Protein AF-A0A9Y2B8B7-F1 (afdb_monomer)

Solvent-accessible surface area (backbone atoms only — not comparable to full-atom values): 5816 Å² total; per-residue (Å²): 136,85,87,78,88,84,86,87,89,78,85,72,77,79,76,68,78,68,76,83,69,90,68,79,78,72,67,73,77,80,75,89,80,90,54,91,91,50,56,66,93,37,72,68,30,44,52,52,49,52,53,50,50,53,52,48,36,34,53,69,46,52,56,86,62,88,60,96,70,78,94,64,83,50,72,66,40,54,51,44,50,75,73,100

Radius of gyration: 26.76 Å; Cα contacts (8 Å, |Δi|>4): 37; chains: 1; bounding box: 75×65×36 Å

Secondary structure (DSSP, 8-state):
---------------------TT------------TTS-TTSHHHHHHHHHHHHHHHHHHTTTT---SS--PPPHHHHHHHHH-

Sequence (84 aa):
MRQGILAAAGVGAMLIAAPALAGADNQTSQSNVTYEDLDLSTEAGQKELDQRITIAARKTCGLGRDTTGTRTVSRDQRRCIASA

Organism: NCBI:txid2173831

InterPro domains:
  IPR030972 UrcA family protein [TIGR04433] (6-84)

Mean predicted aligned error: 15.09 Å

pLDDT: mean 72.95, std 15.34, range [38.69, 93.44]

Foldseek 3Di:
DDDDDDDDDDPPPPPPVPPPPPPPPCPVLDDDDDLPVADPVDPVRVVVSVVSVLVRQCVSLPQPPPDVDDNDQDPSSVVSSVVD

Structure (mmCIF, N/CA/C/O backbone):
data_AF-A0A9Y2B8B7-F1
#
_entry.id   AF-A0A9Y2B8B7-F1
#
loop_
_atom_site.group_PDB
_atom_site.id
_atom_site.type_symbol
_atom_site.label_atom_id
_atom_site.label_alt_id
_atom_site.label_comp_id
_atom_site.label_asym_id
_atom_site.label_entity_id
_atom_site.label_seq_id
_atom_site.pdbx_PDB_ins_code
_atom_site.Cartn_x
_atom_site.Cartn_y
_atom_site.Cartn_z
_atom_site.occupancy
_atom_site.B_iso_or_equiv
_atom_site.auth_seq_id
_atom_site.auth_comp_id
_atom_site.auth_asym_id
_atom_site.auth_atom_id
_atom_site.pdbx_PDB_model_num
ATOM 1 N N . MET A 1 1 ? 61.145 -55.148 -9.298 1.00 38.69 1 MET A N 1
ATOM 2 C CA . MET A 1 1 ? 60.579 -54.746 -10.607 1.00 38.69 1 MET A CA 1
ATOM 3 C C . MET A 1 1 ? 59.268 -54.032 -10.297 1.00 38.69 1 MET A C 1
ATOM 5 O O . MET A 1 1 ? 58.393 -54.676 -9.751 1.00 38.69 1 MET A O 1
ATOM 9 N N . ARG A 1 2 ? 59.241 -52.702 -10.150 1.00 47.88 2 ARG A N 1
ATOM 10 C CA . ARG A 1 2 ? 59.163 -51.657 -11.191 1.00 47.88 2 ARG A CA 1
ATOM 11 C C . ARG A 1 2 ? 57.888 -51.773 -12.053 1.00 47.88 2 ARG A C 1
ATOM 13 O O . ARG A 1 2 ? 57.781 -52.711 -12.825 1.00 47.88 2 ARG A O 1
ATOM 20 N N . GLN A 1 3 ? 57.083 -50.705 -11.970 1.00 50.41 3 GLN A N 1
ATOM 21 C CA . GLN A 1 3 ? 56.129 -50.177 -12.966 1.00 50.41 3 GLN A CA 1
ATOM 22 C C . GLN A 1 3 ? 54.723 -50.820 -12.975 1.00 50.41 3 GLN A C 1
ATOM 24 O O . GLN A 1 3 ? 54.603 -52.029 -12.903 1.00 50.41 3 GLN A O 1
ATOM 29 N N . GLY A 1 4 ? 53.616 -50.071 -13.035 1.00 48.72 4 GLY A N 1
ATOM 30 C CA . GLY A 1 4 ? 53.469 -48.668 -13.418 1.00 48.72 4 GLY A CA 1
ATOM 31 C C . GLY A 1 4 ? 52.189 -48.010 -12.894 1.00 48.72 4 GLY A C 1
ATOM 32 O O . GLY A 1 4 ? 51.161 -48.644 -12.679 1.00 48.72 4 GLY A O 1
ATOM 33 N N . ILE A 1 5 ? 52.316 -46.701 -12.694 1.00 63.59 5 ILE A N 1
ATOM 34 C CA . ILE A 1 5 ? 51.236 -45.715 -12.674 1.00 63.59 5 ILE A CA 1
ATOM 35 C C . ILE A 1 5 ? 50.598 -45.686 -14.073 1.00 63.59 5 ILE A C 1
ATOM 37 O O . ILE A 1 5 ? 51.318 -45.920 -15.042 1.00 63.59 5 ILE A O 1
ATOM 41 N N . LEU A 1 6 ? 49.297 -45.373 -14.148 1.00 51.09 6 LEU A N 1
ATOM 42 C CA . LEU A 1 6 ? 48.580 -44.546 -15.148 1.00 51.09 6 LEU A CA 1
ATOM 43 C C . LEU A 1 6 ? 47.123 -45.056 -15.213 1.00 51.09 6 LEU A C 1
ATOM 45 O O . LEU A 1 6 ? 46.868 -46.147 -15.698 1.00 51.09 6 LEU A O 1
ATOM 49 N N . ALA A 1 7 ? 46.176 -44.439 -14.509 1.00 51.16 7 ALA A N 1
ATOM 50 C CA . ALA A 1 7 ? 45.520 -43.167 -14.820 1.00 51.16 7 ALA A CA 1
ATOM 51 C C . ALA A 1 7 ? 44.251 -43.340 -15.673 1.00 51.16 7 ALA A C 1
ATOM 53 O O . ALA A 1 7 ? 44.236 -44.058 -16.664 1.00 51.16 7 ALA A O 1
ATOM 54 N N . ALA A 1 8 ? 43.268 -42.521 -15.296 1.00 52.19 8 ALA A N 1
ATOM 55 C CA . ALA A 1 8 ? 42.228 -41.924 -16.124 1.00 52.19 8 ALA A CA 1
ATOM 56 C C . ALA A 1 8 ? 40.821 -42.545 -16.134 1.00 52.19 8 ALA A C 1
ATOM 58 O O . ALA A 1 8 ? 40.603 -43.728 -16.356 1.00 52.19 8 ALA A O 1
ATOM 59 N N . ALA A 1 9 ? 39.891 -41.590 -16.033 1.00 56.31 9 ALA A N 1
ATOM 60 C CA . ALA A 1 9 ? 38.540 -41.573 -16.576 1.00 56.31 9 ALA A CA 1
ATOM 61 C C . ALA A 1 9 ? 37.440 -42.236 -15.740 1.00 56.31 9 ALA A C 1
ATOM 63 O O . ALA A 1 9 ? 37.058 -43.383 -15.934 1.00 56.31 9 ALA A O 1
ATOM 64 N N . GLY A 1 10 ? 36.843 -41.421 -14.869 1.00 53.38 10 GLY A N 1
ATOM 65 C CA . GLY A 1 10 ? 35.539 -41.727 -14.295 1.00 53.38 10 GLY A CA 1
ATOM 66 C C . GLY A 1 10 ? 34.936 -40.636 -13.416 1.00 53.38 10 GLY A C 1
ATOM 67 O O . GLY A 1 10 ? 34.056 -40.946 -12.624 1.00 53.38 10 GLY A O 1
ATOM 68 N N . VAL A 1 11 ? 35.371 -39.371 -13.508 1.00 58.44 11 VAL A N 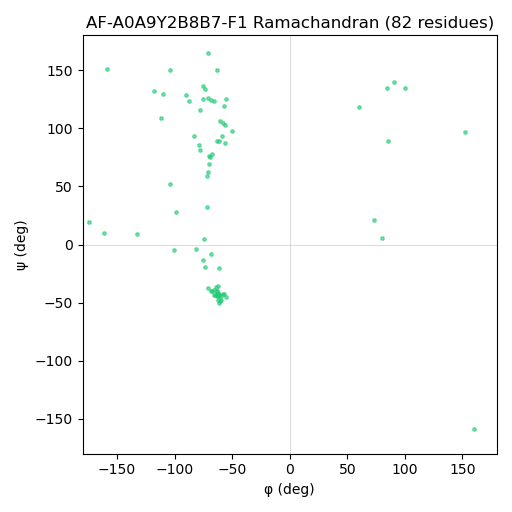1
ATOM 69 C CA . VAL A 1 11 ? 34.602 -38.269 -12.905 1.00 58.44 11 VAL A CA 1
ATOM 70 C C . VAL A 1 11 ? 33.444 -37.990 -13.855 1.00 58.44 11 VAL A C 1
ATOM 72 O O . VAL A 1 11 ? 33.524 -37.130 -14.729 1.00 58.44 11 VAL A O 1
ATOM 75 N N . GLY A 1 12 ? 32.394 -38.805 -13.742 1.00 55.41 12 GLY A N 1
ATOM 76 C CA . GLY A 1 12 ? 31.102 -38.513 -14.337 1.00 55.41 12 GLY A CA 1
ATOM 77 C C . GLY A 1 12 ? 30.646 -37.183 -13.766 1.00 55.41 12 GLY A C 1
ATOM 78 O O . GLY A 1 12 ? 30.289 -37.098 -12.593 1.00 55.41 12 GLY A O 1
ATOM 79 N N . ALA A 1 13 ? 30.750 -36.136 -14.578 1.00 59.03 13 ALA A N 1
ATOM 80 C CA . ALA A 1 13 ? 30.243 -34.825 -14.249 1.00 59.03 13 ALA A CA 1
ATOM 81 C C . ALA A 1 13 ? 28.753 -34.976 -13.938 1.00 59.03 13 ALA A C 1
ATOM 83 O O . ALA A 1 13 ? 27.927 -35.131 -14.837 1.00 59.03 13 ALA A O 1
ATOM 84 N N . MET A 1 14 ? 28.413 -34.952 -12.651 1.00 59.84 14 MET A N 1
ATOM 85 C CA . MET A 1 14 ? 27.062 -34.669 -12.203 1.00 59.84 14 MET A CA 1
ATOM 86 C C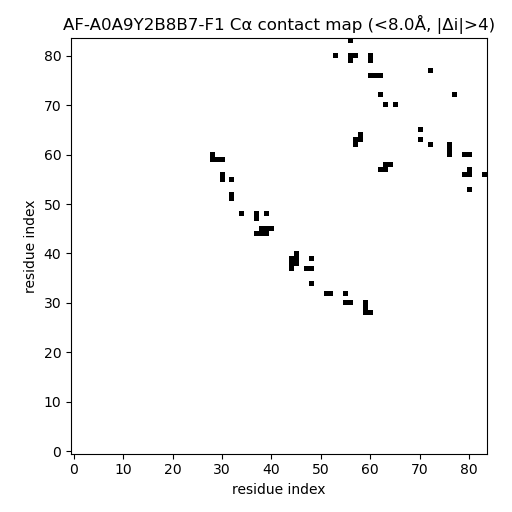 . MET A 1 14 ? 26.802 -33.205 -12.553 1.00 59.84 14 MET A C 1
ATOM 88 O O . MET A 1 14 ? 26.883 -32.316 -11.710 1.00 59.84 14 MET A O 1
ATOM 92 N N . LEU A 1 15 ? 26.515 -32.945 -13.829 1.00 59.75 15 LEU A N 1
ATOM 93 C CA . LEU A 1 15 ? 25.794 -31.758 -14.255 1.00 59.75 15 LEU A CA 1
ATOM 94 C C . LEU A 1 15 ? 24.359 -31.945 -13.766 1.00 59.75 15 LEU A C 1
ATOM 96 O O . LEU A 1 15 ? 23.437 -32.200 -14.537 1.00 59.75 15 LEU A O 1
ATOM 100 N N . ILE A 1 16 ? 24.184 -31.876 -12.446 1.00 61.22 16 ILE A N 1
ATOM 101 C CA . ILE A 1 16 ? 22.892 -31.566 -11.867 1.00 61.22 16 ILE A CA 1
ATOM 102 C C . ILE A 1 16 ? 22.615 -30.182 -12.428 1.00 61.22 16 ILE A C 1
ATOM 104 O O . ILE A 1 16 ? 23.307 -29.222 -12.090 1.00 61.22 16 ILE A O 1
ATOM 108 N N . ALA A 1 17 ? 21.692 -30.120 -13.383 1.00 61.00 17 ALA A N 1
ATOM 109 C CA . ALA A 1 17 ? 21.113 -28.885 -13.858 1.00 61.00 17 ALA A CA 1
ATOM 110 C C . ALA A 1 17 ? 20.519 -28.192 -12.631 1.00 61.00 17 ALA A C 1
ATOM 112 O O . ALA A 1 17 ? 19.370 -28.428 -12.264 1.00 61.00 17 ALA A O 1
ATOM 113 N N . ALA A 1 18 ? 21.339 -27.402 -11.937 1.00 60.41 18 ALA A N 1
ATOM 114 C CA . ALA A 1 18 ? 20.848 -26.477 -10.949 1.00 60.41 18 ALA A CA 1
ATOM 115 C C . ALA A 1 18 ? 19.868 -25.596 -11.726 1.00 60.41 18 ALA A C 1
ATOM 117 O O . ALA A 1 18 ? 20.274 -25.001 -12.734 1.00 60.41 18 ALA A O 1
ATOM 118 N N . PRO A 1 19 ? 18.578 -25.563 -11.352 1.00 60.03 19 PRO A N 1
ATOM 119 C CA . PRO A 1 19 ? 17.679 -24.619 -11.972 1.00 60.03 19 PRO A CA 1
ATOM 120 C C . PRO A 1 19 ? 18.321 -23.253 -11.757 1.00 60.03 19 PRO A C 1
ATOM 122 O O . PRO A 1 19 ? 18.678 -22.897 -10.632 1.00 60.03 19 PRO A O 1
ATOM 125 N N . ALA A 1 20 ? 18.534 -22.517 -12.845 1.00 59.69 20 ALA A N 1
ATOM 126 C CA . ALA A 1 20 ? 18.832 -21.104 -12.762 1.00 59.69 20 ALA A CA 1
ATOM 127 C C . ALA A 1 20 ? 17.611 -20.457 -12.100 1.00 59.69 20 ALA A C 1
ATOM 129 O O . ALA A 1 20 ? 16.638 -20.105 -12.764 1.00 59.69 20 ALA A O 1
ATOM 130 N N . LEU A 1 21 ? 17.627 -20.390 -10.768 1.00 57.06 21 LEU A N 1
ATOM 131 C CA . LEU A 1 21 ? 16.667 -19.663 -9.958 1.00 57.06 21 LEU A CA 1
ATOM 132 C C . LEU A 1 21 ? 16.913 -18.174 -10.217 1.00 57.06 21 LEU A C 1
ATOM 134 O O . LEU A 1 21 ? 17.493 -17.464 -9.402 1.00 57.06 21 LEU A O 1
ATOM 138 N N . ALA A 1 22 ? 16.470 -17.695 -11.378 1.00 53.28 22 ALA A N 1
ATOM 139 C CA . ALA A 1 22 ? 16.295 -16.283 -11.686 1.00 53.28 22 ALA A CA 1
ATOM 140 C C . ALA A 1 22 ? 15.086 -15.742 -10.898 1.00 53.28 22 ALA A C 1
ATOM 142 O O . ALA A 1 22 ? 14.079 -15.332 -11.467 1.00 53.28 22 ALA A O 1
ATOM 143 N N . GLY A 1 23 ? 15.154 -15.841 -9.571 1.00 52.59 23 GLY A N 1
ATOM 144 C CA . GLY A 1 23 ? 14.067 -15.493 -8.655 1.00 52.59 23 GLY A CA 1
ATOM 145 C C . GLY A 1 23 ? 14.514 -15.271 -7.210 1.00 52.59 23 GLY A C 1
ATOM 146 O O . GLY A 1 23 ? 13.669 -15.167 -6.331 1.00 52.59 23 GLY A O 1
ATOM 147 N N . ALA A 1 24 ? 15.822 -15.208 -6.947 1.00 47.41 24 ALA A N 1
ATOM 148 C CA . ALA A 1 24 ? 16.372 -15.026 -5.604 1.00 47.41 24 ALA A CA 1
ATOM 149 C C . ALA A 1 24 ? 16.780 -13.574 -5.303 1.00 47.41 24 ALA A C 1
ATOM 151 O O . ALA A 1 24 ? 17.645 -13.348 -4.467 1.00 47.41 24 ALA A O 1
ATOM 152 N N . ASP A 1 25 ? 16.137 -12.594 -5.937 1.00 46.56 25 ASP A N 1
ATOM 153 C CA . ASP A 1 25 ? 16.068 -11.240 -5.381 1.00 46.56 25 ASP A CA 1
ATOM 154 C C . ASP A 1 25 ? 14.660 -11.031 -4.803 1.00 46.56 25 ASP A C 1
ATOM 156 O O . ASP A 1 25 ? 13.947 -10.082 -5.104 1.00 46.56 25 ASP A O 1
ATOM 160 N N . ASN A 1 26 ? 14.238 -11.966 -3.944 1.00 51.34 26 ASN A N 1
ATOM 161 C CA . ASN A 1 26 ? 13.277 -11.659 -2.888 1.00 51.34 26 ASN A CA 1
ATOM 162 C C . ASN A 1 26 ? 14.012 -10.794 -1.853 1.00 51.34 26 ASN A C 1
ATOM 164 O O . ASN A 1 26 ? 14.185 -11.182 -0.698 1.00 51.34 26 ASN A O 1
ATOM 168 N N . GLN A 1 27 ? 14.477 -9.610 -2.261 1.00 51.47 27 GLN A N 1
ATOM 169 C CA . GLN A 1 27 ? 14.597 -8.518 -1.316 1.00 51.47 27 GLN A CA 1
ATOM 170 C C . GLN A 1 27 ? 13.171 -8.234 -0.880 1.00 51.47 27 GLN A C 1
ATOM 172 O O . GLN A 1 27 ? 12.449 -7.484 -1.538 1.00 51.47 27 GLN A O 1
ATOM 177 N N . THR A 1 28 ? 12.739 -8.927 0.177 1.00 57.25 28 THR A N 1
ATOM 178 C CA . THR A 1 28 ? 11.498 -8.660 0.890 1.00 57.25 28 THR A CA 1
ATOM 179 C C . THR A 1 28 ? 11.529 -7.180 1.185 1.00 57.25 28 THR A C 1
ATOM 181 O O . THR A 1 28 ? 12.262 -6.721 2.061 1.00 57.25 28 THR A O 1
ATOM 184 N N . SER A 1 29 ? 10.850 -6.414 0.343 1.00 60.44 29 SER A N 1
ATOM 185 C CA . SER A 1 29 ? 10.979 -4.976 0.358 1.00 60.44 29 SER A CA 1
ATOM 186 C C . SER A 1 29 ? 10.114 -4.521 1.521 1.00 60.44 29 SER A C 1
ATOM 188 O O . SER A 1 29 ? 8.911 -4.315 1.399 1.00 60.44 29 SER A O 1
ATOM 190 N N . GLN A 1 30 ? 10.720 -4.528 2.704 1.00 65.06 30 GLN A N 1
ATOM 191 C CA . GLN A 1 30 ? 10.020 -4.355 3.960 1.00 65.06 30 GLN A CA 1
ATOM 192 C C . GLN A 1 30 ? 9.711 -2.871 4.133 1.00 65.06 30 GLN A C 1
ATOM 194 O O . GLN A 1 30 ? 10.611 -2.036 4.232 1.00 65.06 30 GLN A O 1
ATOM 199 N N . SER A 1 31 ? 8.423 -2.538 4.152 1.00 71.88 31 SER A N 1
ATOM 200 C CA . SER A 1 31 ? 7.938 -1.203 4.486 1.00 71.88 31 SER A CA 1
ATOM 201 C C . SER A 1 31 ? 7.245 -1.265 5.840 1.00 71.88 31 SER A C 1
ATOM 203 O O . SER A 1 31 ? 6.406 -2.135 6.062 1.00 71.88 31 SER A O 1
ATOM 205 N N . ASN A 1 32 ? 7.618 -0.373 6.756 1.00 81.19 32 ASN A N 1
ATOM 206 C CA . ASN A 1 32 ? 6.933 -0.242 8.036 1.00 81.19 32 ASN A CA 1
ATOM 207 C C . ASN A 1 32 ? 5.759 0.736 7.873 1.00 81.19 32 ASN A C 1
ATOM 209 O O . ASN A 1 32 ? 5.963 1.875 7.446 1.00 81.19 32 ASN A O 1
ATOM 213 N N . VAL A 1 33 ? 4.546 0.279 8.193 1.00 81.94 33 VAL A N 1
ATOM 214 C CA . VAL A 1 33 ? 3.325 1.091 8.196 1.00 81.94 33 VAL A CA 1
ATOM 215 C C . VAL A 1 33 ? 2.861 1.240 9.640 1.00 81.94 33 VAL A C 1
ATOM 217 O O . VAL A 1 33 ? 2.375 0.285 10.242 1.00 81.94 33 VAL A O 1
ATOM 220 N N . THR A 1 34 ? 2.998 2.442 10.196 1.00 85.50 34 THR A N 1
ATOM 221 C CA . THR A 1 34 ? 2.454 2.772 11.518 1.00 85.50 34 THR A CA 1
ATOM 222 C C . THR A 1 34 ? 0.933 2.911 11.436 1.00 85.50 34 THR A C 1
ATOM 224 O O . THR A 1 34 ? 0.411 3.567 10.532 1.00 85.50 34 THR A O 1
ATOM 227 N N . TYR A 1 35 ? 0.235 2.292 12.388 1.00 85.69 35 TYR A N 1
ATOM 228 C CA . TYR A 1 35 ? -1.229 2.294 12.488 1.00 85.69 35 TYR A CA 1
ATOM 229 C C . TYR A 1 35 ? -1.736 2.616 13.903 1.00 85.69 35 TYR A C 1
ATOM 231 O O . TYR A 1 35 ? -2.924 2.476 14.170 1.00 85.69 35 TYR A O 1
ATOM 239 N N . GLU A 1 36 ? -0.856 3.030 14.821 1.00 85.50 36 GLU A N 1
ATOM 240 C CA . GLU A 1 36 ? -1.208 3.332 16.222 1.00 85.50 36 GLU A CA 1
ATOM 241 C C . GLU A 1 36 ? -2.231 4.474 16.357 1.00 85.50 36 GLU A C 1
ATOM 243 O O . GLU A 1 36 ? -2.906 4.585 17.375 1.00 85.50 36 GLU A O 1
ATOM 248 N N . ASP A 1 37 ? -2.364 5.308 15.325 1.00 85.31 3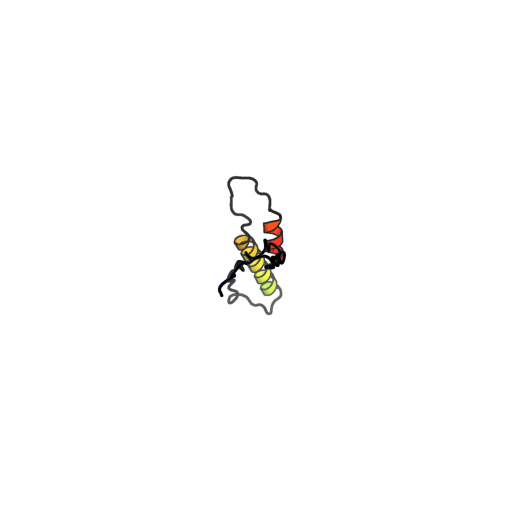7 ASP A N 1
ATOM 249 C CA . ASP A 1 37 ? -3.333 6.398 15.228 1.00 85.31 37 ASP A CA 1
ATOM 250 C C . ASP A 1 37 ? -4.736 5.941 14.795 1.00 85.31 37 ASP A C 1
ATOM 252 O O . ASP A 1 37 ? -5.654 6.761 14.732 1.00 85.31 37 ASP A O 1
ATOM 256 N N . LEU A 1 38 ? -4.910 4.655 14.478 1.00 87.44 38 LEU A N 1
ATOM 257 C CA . LEU A 1 38 ? -6.093 4.146 13.802 1.00 87.44 38 LEU A CA 1
ATOM 258 C C . LEU A 1 38 ? -6.866 3.128 14.634 1.00 87.44 38 LEU A C 1
ATOM 260 O O . LEU A 1 38 ? -6.320 2.145 15.132 1.00 87.44 38 LEU A O 1
ATOM 264 N N . ASP A 1 39 ? -8.181 3.327 14.714 1.00 87.44 39 ASP A N 1
ATOM 265 C CA . ASP A 1 39 ? -9.073 2.383 15.377 1.00 87.44 39 ASP A CA 1
ATOM 266 C C . ASP A 1 39 ? -9.466 1.233 14.439 1.00 87.44 39 ASP A C 1
ATOM 268 O O . ASP A 1 39 ? -10.446 1.307 13.688 1.00 87.44 39 ASP A O 1
ATOM 272 N N . LEU A 1 40 ? -8.705 0.140 14.514 1.00 89.00 40 LEU A N 1
ATOM 273 C CA . LEU A 1 40 ? -8.934 -1.078 13.733 1.00 89.00 40 LEU A CA 1
ATOM 274 C C . LEU A 1 40 ? -10.204 -1.846 14.140 1.00 89.00 40 LEU A C 1
ATOM 276 O O . LEU A 1 40 ? -10.586 -2.784 13.442 1.00 89.00 40 LEU A O 1
ATOM 280 N N . SER A 1 41 ? -10.879 -1.463 15.232 1.00 91.88 41 SER A N 1
ATOM 281 C CA . SER A 1 41 ? -12.175 -2.049 15.601 1.00 91.88 41 SER A CA 1
ATOM 282 C C . SER A 1 41 ? -13.328 -1.531 14.732 1.00 91.88 41 SER A C 1
ATOM 284 O O . SER A 1 41 ? -14.406 -2.125 14.706 1.00 91.88 41 SER A O 1
ATOM 286 N N . THR A 1 42 ? -13.094 -0.457 13.971 1.00 93.19 42 THR A N 1
ATOM 287 C CA . THR A 1 42 ? -14.078 0.150 13.070 1.00 93.19 42 THR A CA 1
ATOM 288 C C . THR A 1 42 ? -13.795 -0.202 11.609 1.00 93.19 42 THR A C 1
ATOM 290 O O . THR A 1 42 ? -12.645 -0.372 11.200 1.00 93.19 42 THR A O 1
ATOM 293 N N . GLU A 1 43 ? -14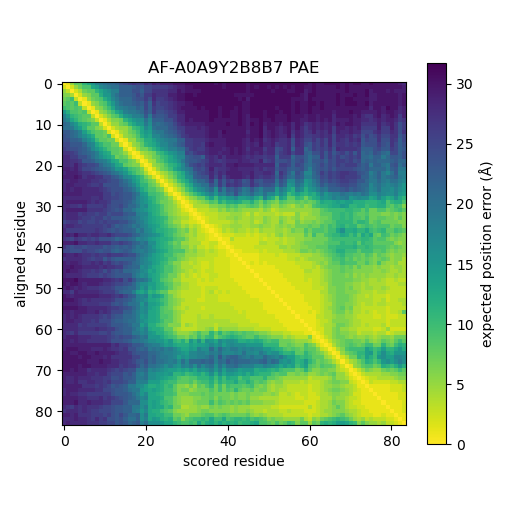.838 -0.270 10.778 1.00 92.88 43 GLU A N 1
ATOM 294 C CA . GLU A 1 43 ? -14.673 -0.469 9.327 1.00 92.88 43 GLU A CA 1
ATOM 295 C C . GLU A 1 43 ? -13.898 0.685 8.674 1.00 92.88 43 GLU A C 1
ATOM 297 O O . GLU A 1 43 ? -13.092 0.472 7.768 1.00 92.88 43 GLU A O 1
ATOM 302 N N . ALA A 1 44 ? -14.112 1.913 9.158 1.00 90.88 44 ALA A N 1
ATOM 303 C CA . ALA A 1 44 ? -13.410 3.093 8.667 1.00 90.88 44 ALA A CA 1
ATOM 304 C C . ALA A 1 44 ? -11.898 2.995 8.929 1.00 90.88 44 ALA A C 1
ATOM 306 O O . ALA A 1 44 ? -11.107 3.274 8.029 1.00 90.88 44 ALA A O 1
ATOM 307 N N . GLY A 1 45 ? -11.498 2.538 10.122 1.00 90.62 45 GLY A N 1
ATOM 308 C CA . GLY A 1 45 ? -10.093 2.326 10.453 1.00 90.62 45 GLY A CA 1
ATOM 309 C C . GLY A 1 45 ? -9.457 1.181 9.669 1.00 90.62 45 GLY A C 1
ATOM 310 O O . GLY A 1 45 ? -8.356 1.322 9.155 1.00 90.62 45 GLY A O 1
ATOM 311 N N . GLN A 1 46 ? -10.161 0.072 9.459 1.00 91.62 46 GLN A N 1
ATOM 312 C CA . GLN A 1 46 ? -9.640 -1.012 8.616 1.00 91.62 46 GLN A CA 1
ATOM 313 C C . GLN A 1 46 ? -9.428 -0.568 7.162 1.00 91.62 46 GLN A C 1
ATOM 315 O O . GLN A 1 46 ? -8.411 -0.892 6.550 1.00 91.62 46 GLN A O 1
ATOM 320 N N . LYS A 1 47 ? -10.355 0.226 6.617 1.00 93.44 47 LYS A N 1
ATOM 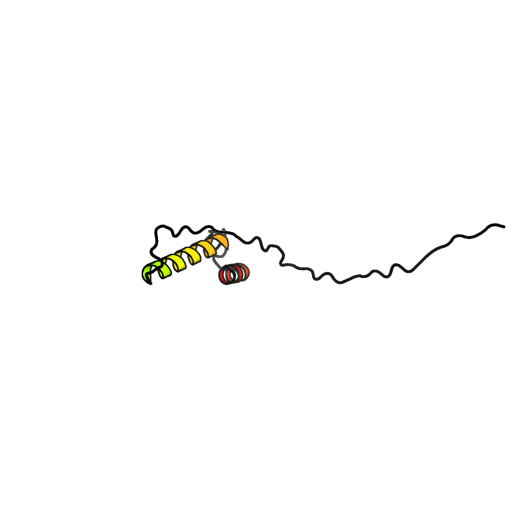321 C CA . LYS A 1 47 ? -10.254 0.746 5.250 1.00 93.44 47 LYS A CA 1
ATOM 322 C C . LYS A 1 47 ? -9.105 1.739 5.080 1.00 93.44 47 LYS A C 1
ATOM 324 O O . LYS A 1 47 ? -8.412 1.717 4.065 1.00 93.44 47 LYS A O 1
ATOM 329 N N . GLU A 1 48 ? -8.900 2.607 6.062 1.00 93.06 48 GLU A N 1
ATOM 330 C CA . GLU A 1 48 ? -7.781 3.548 6.053 1.00 93.06 48 GLU A CA 1
ATOM 331 C C . GLU A 1 48 ? -6.437 2.804 6.145 1.00 93.06 48 GLU A C 1
ATOM 333 O O . GLU A 1 48 ? -5.497 3.141 5.423 1.00 93.06 48 GLU A O 1
ATOM 338 N N . LEU A 1 49 ? -6.352 1.735 6.946 1.00 92.25 49 LEU A N 1
ATOM 339 C CA . LEU A 1 49 ? -5.165 0.880 6.986 1.00 92.25 49 LEU A CA 1
ATOM 340 C C . LEU A 1 49 ? -4.889 0.238 5.621 1.00 92.25 49 LEU A C 1
ATOM 342 O O . LEU A 1 49 ? -3.763 0.308 5.130 1.00 92.25 49 LEU A O 1
ATOM 346 N N . ASP A 1 50 ? -5.909 -0.351 4.997 1.00 90.75 50 ASP A N 1
ATOM 347 C CA . ASP A 1 50 ? -5.806 -0.984 3.677 1.00 90.75 50 ASP A CA 1
ATOM 348 C C . ASP A 1 50 ? -5.301 0.002 2.609 1.00 90.75 50 ASP A C 1
ATOM 350 O O . ASP A 1 50 ? -4.377 -0.286 1.835 1.00 90.75 50 ASP A O 1
ATOM 354 N N . GLN A 1 51 ? -5.819 1.233 2.638 1.00 91.12 51 GLN A N 1
ATOM 355 C CA . GLN A 1 51 ? -5.351 2.308 1.774 1.00 91.12 51 GLN A CA 1
ATOM 356 C C . GLN A 1 51 ? -3.873 2.646 2.028 1.00 91.12 51 GLN A C 1
ATOM 358 O O . GLN A 1 51 ? -3.100 2.792 1.073 1.00 91.12 51 GLN A O 1
ATOM 363 N N . ARG A 1 52 ? -3.447 2.746 3.292 1.00 90.88 52 ARG A N 1
ATOM 364 C CA . ARG A 1 52 ? -2.046 3.018 3.656 1.00 90.88 52 ARG A CA 1
ATOM 365 C C . ARG A 1 52 ? -1.107 1.901 3.208 1.00 90.88 52 ARG A C 1
ATOM 367 O O . ARG A 1 52 ? -0.065 2.202 2.622 1.00 90.88 52 ARG A O 1
ATOM 374 N N . ILE A 1 53 ? -1.487 0.641 3.412 1.00 90.31 53 ILE A N 1
ATOM 375 C CA . ILE A 1 53 ? -0.722 -0.530 2.960 1.00 90.31 53 ILE A CA 1
ATOM 376 C C . ILE A 1 53 ? -0.573 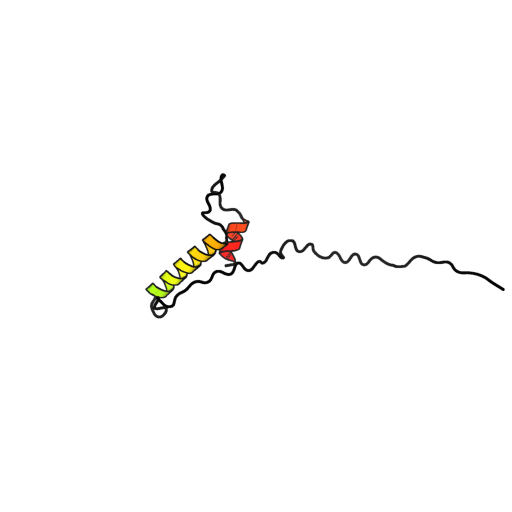-0.497 1.441 1.00 90.31 53 ILE A C 1
ATOM 378 O O . ILE A 1 53 ? 0.541 -0.587 0.927 1.00 90.31 53 ILE A O 1
ATOM 382 N N . THR A 1 54 ? -1.665 -0.253 0.716 1.00 88.56 54 THR A N 1
ATOM 383 C CA . THR A 1 54 ? -1.638 -0.144 -0.746 1.00 88.56 54 THR A CA 1
ATOM 384 C C . THR A 1 54 ? -0.678 0.954 -1.214 1.00 88.56 54 THR A C 1
ATOM 386 O O . THR A 1 54 ? 0.084 0.771 -2.166 1.00 88.56 54 THR A O 1
ATOM 389 N N . ILE A 1 55 ? -0.671 2.112 -0.549 1.00 88.31 55 ILE A N 1
ATOM 390 C CA . ILE A 1 55 ? 0.253 3.209 -0.869 1.00 88.31 55 ILE A CA 1
ATOM 391 C C . ILE A 1 55 ? 1.705 2.808 -0.580 1.00 88.31 55 ILE A C 1
ATOM 393 O O . ILE A 1 55 ? 2.585 3.085 -1.402 1.00 88.31 55 ILE A O 1
ATOM 397 N N . ALA A 1 56 ? 1.965 2.161 0.557 1.00 87.94 56 ALA A N 1
ATOM 398 C CA . ALA A 1 56 ? 3.291 1.682 0.930 1.00 87.94 56 ALA A CA 1
ATOM 399 C C . ALA A 1 56 ? 3.814 0.653 -0.084 1.00 87.94 56 ALA A C 1
ATOM 401 O O . ALA A 1 56 ? 4.884 0.859 -0.655 1.00 87.94 56 ALA A O 1
ATOM 402 N N . ALA A 1 57 ? 3.019 -0.368 -0.414 1.00 87.50 57 ALA A N 1
ATOM 403 C CA . ALA A 1 57 ? 3.339 -1.377 -1.421 1.00 87.50 57 ALA A CA 1
ATOM 404 C C . ALA A 1 57 ? 3.665 -0.740 -2.780 1.00 87.50 57 ALA A C 1
ATOM 406 O O . ALA A 1 57 ? 4.685 -1.048 -3.395 1.00 87.50 57 ALA A O 1
ATOM 407 N N . ARG A 1 58 ? 2.861 0.231 -3.233 1.00 86.62 58 ARG A N 1
ATOM 408 C CA . ARG A 1 58 ? 3.109 0.938 -4.501 1.00 86.62 58 ARG A CA 1
ATOM 409 C C . ARG A 1 58 ? 4.431 1.704 -4.498 1.00 86.62 58 ARG A C 1
ATOM 411 O O . ARG A 1 58 ? 5.152 1.653 -5.494 1.00 86.62 58 ARG A O 1
ATOM 418 N N . LYS A 1 59 ? 4.767 2.391 -3.403 1.00 85.31 59 LYS A N 1
ATOM 419 C CA . LYS A 1 59 ? 6.046 3.112 -3.262 1.00 85.31 59 LYS A CA 1
ATOM 420 C C . LYS A 1 59 ? 7.233 2.156 -3.263 1.00 85.31 59 LYS A C 1
ATOM 422 O O . LYS A 1 59 ? 8.235 2.419 -3.933 1.00 85.31 59 LYS A O 1
ATOM 427 N N . THR A 1 60 ? 7.107 1.051 -2.542 1.00 85.88 60 THR A N 1
ATOM 428 C CA . THR A 1 60 ? 8.115 -0.002 -2.449 1.00 85.88 60 THR A CA 1
ATOM 429 C C . THR A 1 60 ? 8.365 -0.650 -3.810 1.00 85.88 60 THR A C 1
ATOM 431 O O . THR A 1 60 ? 9.497 -0.679 -4.280 1.00 85.88 60 THR A O 1
ATOM 434 N N . CYS A 1 61 ? 7.299 -1.017 -4.522 1.00 84.94 61 CYS A N 1
ATOM 435 C CA . CYS A 1 61 ? 7.356 -1.566 -5.878 1.00 84.94 61 CYS A CA 1
ATOM 436 C C . CYS A 1 61 ? 7.671 -0.515 -6.965 1.00 84.94 61 CYS A C 1
ATOM 438 O O . CYS A 1 61 ? 7.645 -0.819 -8.156 1.00 84.94 61 CYS A O 1
ATOM 440 N N . GLY A 1 62 ? 7.951 0.739 -6.593 1.00 80.19 62 GLY A N 1
ATOM 441 C CA . GLY A 1 62 ? 8.412 1.777 -7.516 1.00 80.19 62 GLY A CA 1
ATOM 442 C C . GLY A 1 62 ? 7.364 2.346 -8.468 1.00 80.19 62 GLY A C 1
ATOM 443 O O . GLY A 1 62 ? 7.734 2.945 -9.477 1.00 80.19 62 GLY A O 1
ATOM 444 N N . LEU A 1 63 ? 6.074 2.219 -8.155 1.00 78.31 63 LEU A N 1
ATOM 445 C CA . LEU A 1 63 ? 5.026 2.902 -8.907 1.00 78.31 63 LEU A CA 1
ATOM 446 C C . LEU A 1 63 ? 4.989 4.390 -8.562 1.00 78.31 63 LEU A C 1
ATOM 448 O O . LEU A 1 63 ? 5.046 4.774 -7.397 1.00 78.31 63 LEU A O 1
ATOM 452 N N . GLY A 1 64 ? 4.846 5.230 -9.589 1.00 68.75 64 GLY A N 1
ATOM 453 C CA . GLY A 1 64 ? 4.760 6.683 -9.423 1.00 68.75 64 GLY A CA 1
ATOM 454 C C . GLY A 1 64 ? 6.107 7.382 -9.233 1.00 68.75 64 GLY A C 1
ATOM 455 O O . GLY A 1 64 ? 6.125 8.588 -9.020 1.00 68.75 64 GLY A O 1
ATOM 456 N N . ARG A 1 65 ? 7.233 6.662 -9.341 1.00 68.00 65 ARG A N 1
ATOM 457 C CA . ARG A 1 65 ? 8.525 7.309 -9.588 1.00 68.00 65 ARG A CA 1
ATOM 458 C C . ARG A 1 65 ? 8.492 7.882 -11.001 1.00 68.00 65 ARG A C 1
ATOM 460 O O . ARG A 1 65 ? 8.230 7.146 -11.951 1.00 68.00 65 ARG A O 1
ATOM 467 N N . ASP A 1 66 ? 8.745 9.180 -11.134 1.00 63.31 66 ASP A N 1
ATOM 468 C CA . ASP A 1 66 ? 8.913 9.837 -12.428 1.00 63.31 66 ASP A CA 1
ATOM 469 C C . ASP A 1 66 ? 10.234 9.381 -13.051 1.00 63.31 66 ASP A C 1
ATOM 471 O O . ASP A 1 66 ? 11.255 10.060 -13.004 1.00 63.31 66 ASP A O 1
ATOM 475 N N . THR A 1 67 ? 10.244 8.164 -13.586 1.00 61.47 67 THR A N 1
ATOM 476 C CA . THR A 1 67 ? 11.326 7.722 -14.455 1.00 61.47 67 THR A CA 1
ATOM 477 C C . THR A 1 67 ? 11.176 8.493 -15.757 1.00 61.47 67 THR A C 1
ATOM 479 O O . THR A 1 67 ? 10.095 8.509 -16.347 1.00 61.47 67 THR A O 1
ATOM 482 N N . THR A 1 68 ? 12.237 9.170 -16.188 1.00 68.69 68 THR A N 1
ATOM 483 C CA . THR A 1 68 ? 12.304 9.850 -17.482 1.00 68.69 68 THR A CA 1
ATOM 484 C C . THR A 1 68 ? 12.078 8.812 -18.589 1.00 68.69 68 THR A C 1
ATOM 486 O O . THR A 1 68 ? 12.984 8.085 -18.981 1.00 68.69 68 THR A O 1
ATOM 489 N N . GLY A 1 69 ? 10.825 8.656 -19.025 1.00 71.56 69 GLY A N 1
ATOM 490 C CA . GLY A 1 69 ? 10.397 7.557 -19.888 1.00 71.56 69 GLY A CA 1
ATOM 491 C C . GLY A 1 69 ? 8.885 7.312 -19.854 1.00 71.56 69 GLY A C 1
ATOM 492 O O . GLY A 1 69 ? 8.092 8.194 -19.523 1.00 71.56 69 GLY A O 1
ATOM 493 N N . THR A 1 70 ? 8.465 6.105 -20.237 1.00 66.50 70 THR A N 1
ATOM 494 C CA . THR A 1 70 ? 7.050 5.716 -20.328 1.00 66.50 70 THR A CA 1
ATOM 495 C C . THR A 1 70 ? 6.459 5.478 -18.935 1.00 66.50 70 THR A C 1
ATOM 497 O O . THR A 1 70 ? 6.939 4.625 -18.194 1.00 66.50 70 THR A O 1
ATOM 500 N N . ARG A 1 71 ? 5.357 6.160 -18.587 1.00 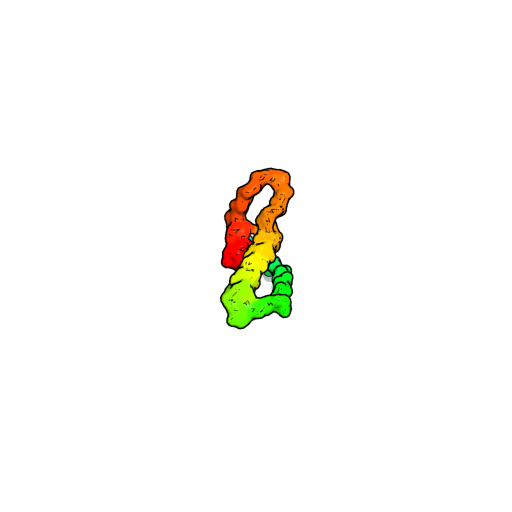71.44 71 ARG A N 1
ATOM 501 C CA . ARG A 1 71 ? 4.587 5.953 -17.335 1.00 71.44 71 ARG A CA 1
ATOM 502 C C . ARG A 1 71 ? 3.781 4.638 -17.314 1.00 71.44 71 ARG A C 1
ATOM 504 O O . ARG A 1 71 ? 2.693 4.565 -16.745 1.00 71.44 71 ARG A O 1
ATOM 511 N N . THR A 1 72 ? 4.276 3.590 -17.962 1.00 78.12 72 THR A N 1
ATOM 512 C CA . THR A 1 72 ? 3.598 2.294 -18.032 1.00 78.12 72 THR A CA 1
ATOM 513 C C . THR A 1 72 ? 4.038 1.419 -16.871 1.00 78.12 72 THR A C 1
ATOM 515 O O . THR A 1 72 ? 5.227 1.201 -16.664 1.00 78.12 72 THR A O 1
ATOM 518 N N . VAL A 1 73 ? 3.072 0.863 -16.140 1.00 80.81 73 VAL A N 1
ATOM 519 C CA . VAL A 1 73 ? 3.362 -0.117 -15.090 1.00 80.81 73 VAL A CA 1
ATOM 520 C C . VAL A 1 73 ? 3.925 -1.388 -15.729 1.00 80.81 73 VAL A C 1
ATOM 522 O O . VAL A 1 73 ? 3.278 -1.983 -16.599 1.00 80.81 73 VAL A O 1
ATOM 525 N N . SER A 1 74 ? 5.114 -1.822 -15.311 1.00 81.56 74 SER A N 1
ATOM 526 C CA . SER A 1 74 ? 5.733 -3.049 -15.821 1.00 81.56 74 SER A CA 1
ATOM 527 C C . SER A 1 74 ? 5.003 -4.301 -15.304 1.00 81.56 74 SER A C 1
ATOM 529 O O . SER A 1 74 ? 4.176 -4.247 -14.388 1.00 81.56 74 SER A O 1
ATOM 531 N N . ARG A 1 75 ? 5.239 -5.469 -15.919 1.00 82.50 75 ARG A N 1
ATOM 532 C CA . ARG A 1 75 ? 4.679 -6.728 -15.384 1.00 82.50 75 ARG A CA 1
ATOM 533 C C . ARG A 1 75 ? 5.245 -7.044 -14.002 1.00 82.50 75 ARG A C 1
ATOM 535 O O . ARG A 1 75 ? 4.495 -7.505 -13.149 1.00 82.50 75 ARG A O 1
ATOM 542 N N . ASP A 1 76 ? 6.515 -6.739 -13.778 1.00 81.19 76 ASP A N 1
ATOM 543 C CA . ASP A 1 76 ? 7.186 -7.025 -12.512 1.00 81.19 76 ASP A CA 1
ATOM 544 C C . ASP A 1 76 ? 6.676 -6.121 -11.389 1.00 81.19 76 ASP A C 1
ATOM 546 O O . ASP A 1 76 ? 6.406 -6.603 -10.296 1.00 81.19 76 ASP A O 1
ATOM 550 N N . GLN A 1 77 ? 6.379 -4.851 -11.683 1.00 81.69 77 GLN A N 1
ATOM 551 C CA . GLN A 1 77 ? 5.712 -3.956 -10.732 1.00 81.69 77 GLN A CA 1
ATOM 552 C C . GLN A 1 77 ? 4.322 -4.466 -10.336 1.00 81.69 77 GLN A C 1
ATOM 554 O O . GLN A 1 77 ? 3.973 -4.442 -9.162 1.00 81.69 77 GLN A O 1
ATOM 559 N N . ARG A 1 78 ? 3.52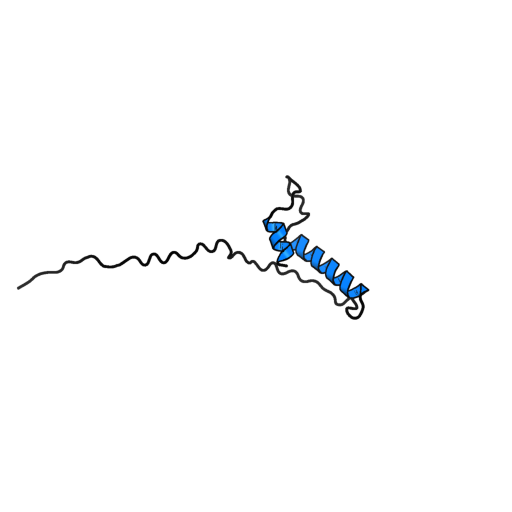9 -4.965 -11.296 1.00 84.62 78 ARG A N 1
ATOM 560 C CA . ARG A 1 78 ? 2.217 -5.572 -10.999 1.00 84.62 78 ARG A CA 1
ATOM 561 C C . ARG A 1 78 ? 2.338 -6.808 -10.115 1.00 84.62 78 ARG A C 1
ATOM 563 O O . ARG A 1 78 ? 1.549 -6.957 -9.190 1.00 84.62 78 ARG A O 1
ATOM 570 N N . ARG A 1 79 ? 3.316 -7.673 -10.397 1.00 85.06 79 ARG A N 1
ATOM 571 C CA . ARG A 1 79 ? 3.590 -8.858 -9.574 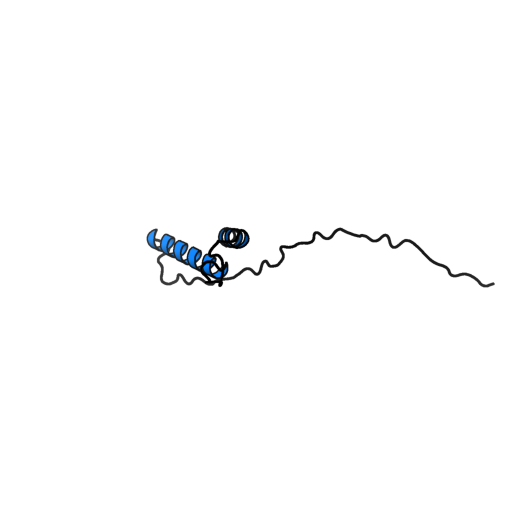1.00 85.06 79 ARG A CA 1
ATOM 572 C C . ARG A 1 79 ? 3.996 -8.462 -8.158 1.00 85.06 79 ARG A C 1
ATOM 574 O O . ARG A 1 79 ? 3.443 -9.019 -7.227 1.00 85.06 79 ARG A O 1
ATOM 581 N N . CYS A 1 80 ? 4.863 -7.461 -8.020 1.00 82.75 80 CYS A N 1
ATOM 582 C CA . CYS A 1 80 ? 5.316 -6.953 -6.728 1.00 82.75 80 CYS A CA 1
ATOM 583 C C . CYS A 1 80 ? 4.159 -6.432 -5.862 1.00 82.75 80 CYS A C 1
ATOM 585 O O . CYS A 1 80 ? 4.084 -6.783 -4.692 1.00 82.75 80 CYS A O 1
ATOM 587 N N . ILE A 1 81 ? 3.219 -5.660 -6.431 1.00 84.25 81 ILE A N 1
ATOM 588 C CA . ILE A 1 81 ? 2.035 -5.194 -5.682 1.00 84.25 81 ILE A CA 1
ATOM 589 C C . ILE A 1 81 ? 1.160 -6.374 -5.245 1.00 84.25 81 ILE A C 1
ATOM 591 O O . ILE A 1 81 ? 0.620 -6.349 -4.152 1.00 84.25 81 ILE A O 1
ATOM 595 N N . ALA A 1 82 ? 0.993 -7.386 -6.102 1.00 83.12 82 ALA A N 1
ATOM 596 C CA . ALA A 1 82 ? 0.149 -8.542 -5.801 1.00 83.12 82 ALA A CA 1
ATOM 597 C C . ALA A 1 82 ? 0.769 -9.504 -4.772 1.00 83.12 82 ALA A C 1
ATOM 599 O O . ALA A 1 82 ? 0.054 -10.331 -4.216 1.00 83.12 82 ALA A O 1
ATOM 600 N N . SER A 1 83 ? 2.088 -9.436 -4.568 1.00 76.94 83 SER A N 1
ATOM 601 C CA . SER A 1 83 ? 2.826 -10.235 -3.584 1.00 76.94 83 SER A CA 1
ATOM 602 C C . SER A 1 83 ? 3.153 -9.484 -2.290 1.00 76.94 83 SER A C 1
ATOM 604 O O . SER A 1 83 ? 3.777 -10.077 -1.412 1.00 76.94 83 SER A O 1
ATOM 606 N N . ALA A 1 84 ? 2.833 -8.190 -2.223 1.00 67.44 84 ALA A N 1
ATOM 607 C CA . ALA A 1 84 ? 3.003 -7.351 -1.038 1.00 67.44 84 ALA A CA 1
ATOM 608 C C . ALA A 1 84 ? 1.842 -7.564 -0.062 1.00 67.44 84 ALA A C 1
ATOM 610 O O . ALA A 1 84 ? 2.116 -7.515 1.156 1.00 67.44 84 ALA A O 1
#